Protein AF-A0A972MK89-F1 (afdb_monomer)

Foldseek 3Di:
DDDPVFFPDKDWDFDDPPDDAGKIWIWTAGPDPVDRTDIDDIDRDPVVRVVVVCVVVVVVVVPDD

pLDDT: mean 75.65, std 14.54, range [37.59, 91.06]

Sequence (65 aa):
YINLNNILAIELQEPTTDLYDEVYKWAFYTISPHNNVFYSQVFNSREEAIAWFEEVLGEYVGKKV

Radius of gyration: 13.13 Å; Cα contacts (8 Å, |Δi|>4): 80; chains: 1; bounding box: 25×34×28 Å

Secondary structure (DSSP, 8-state):
---GGGEEEEEEEPPPS-SS---BEEEEEE--TT-SEEE---BSSHHHHHHHHHHHHHHHHH---

Nearest PDB structures (foldseek):
  4dx9-assembly7_M  TM=5.535E-01  e=6.457E-01  Homo sapiens
  4dx9-assembly17_g  TM=5.821E-01  e=7.739E-01  Homo sapiens
  8kei-assembly1_D  TM=6.113E-01  e=1.696E+00  Homo sapiens
  8tnt-assembly1_B  TM=3.910E-01  e=3.985E-01  human gammaherpesvirus 4
  3phf-assembly1_B  TM=3.503E-01  e=5.073E-01  human gammaherpesvirus 4

Structure (mmCIF, N/CA/C/O backbone):
data_AF-A0A972MK89-F1
#
_entry.id   AF-A0A972MK89-F1
#
loop_
_atom_site.group_PDB
_atom_site.id
_atom_site.type_symbol
_atom_site.label_atom_id
_atom_site.label_alt_id
_atom_site.label_comp_id
_atom_site.label_asym_id
_atom_site.label_entity_id
_atom_site.label_seq_id
_atom_site.pdbx_PDB_ins_code
_atom_site.Cartn_x
_atom_site.Cartn_y
_atom_site.Cartn_z
_atom_site.occupancy
_atom_site.B_iso_or_equiv
_atom_site.auth_seq_id
_atom_site.auth_comp_id
_atom_site.auth_asym_id
_atom_site.auth_atom_id
_atom_site.pdbx_PDB_model_num
ATOM 1 N N . TYR A 1 1 ? -12.929 4.655 -1.815 1.00 52.38 1 TYR A N 1
ATOM 2 C CA . TYR A 1 1 ? -12.717 5.445 -0.587 1.00 52.38 1 TYR A CA 1
ATOM 3 C C . TYR A 1 1 ? -12.096 4.553 0.468 1.00 52.38 1 TYR A C 1
ATOM 5 O O . TYR A 1 1 ? -12.686 3.530 0.791 1.00 52.38 1 TYR A O 1
ATOM 13 N N . ILE A 1 2 ? -10.905 4.905 0.953 1.00 58.69 2 ILE A N 1
ATOM 14 C CA . ILE A 1 2 ? -10.213 4.192 2.031 1.00 58.69 2 ILE A CA 1
ATOM 15 C C . ILE A 1 2 ? -10.529 4.927 3.341 1.00 58.69 2 ILE A C 1
ATOM 17 O O . ILE A 1 2 ? -10.253 6.117 3.455 1.00 58.69 2 ILE A O 1
ATOM 21 N N . ASN A 1 3 ? -11.134 4.246 4.317 1.00 67.31 3 ASN A N 1
ATOM 22 C CA . ASN A 1 3 ? -11.337 4.816 5.650 1.00 67.31 3 ASN A CA 1
ATOM 23 C C . ASN A 1 3 ? -10.084 4.565 6.503 1.00 67.31 3 ASN A C 1
ATOM 25 O O . ASN A 1 3 ? -9.901 3.462 7.017 1.00 67.31 3 ASN A O 1
ATOM 29 N N . LEU A 1 4 ? -9.240 5.591 6.646 1.00 68.62 4 LEU A N 1
ATOM 30 C CA . LEU A 1 4 ? -7.967 5.518 7.375 1.00 68.62 4 LEU A CA 1
ATOM 31 C C . LEU A 1 4 ? -8.1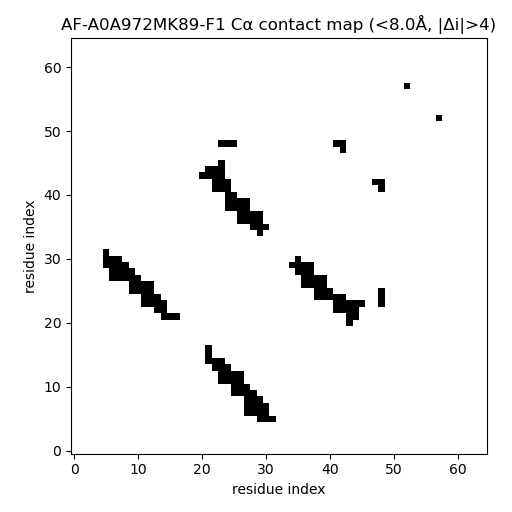30 5.149 8.858 1.00 68.62 4 LEU A C 1
ATOM 33 O O . LEU A 1 4 ? -7.254 4.491 9.405 1.00 68.62 4 LEU A O 1
ATOM 37 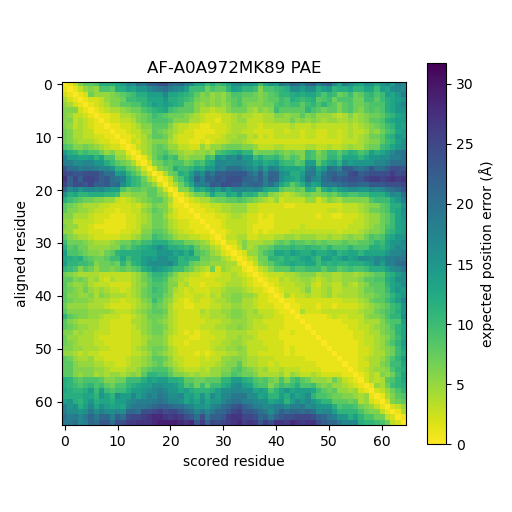N N . ASN A 1 5 ? -9.263 5.476 9.491 1.00 70.75 5 ASN A N 1
ATOM 38 C CA . ASN A 1 5 ? -9.513 5.133 10.900 1.00 70.75 5 ASN A CA 1
ATOM 39 C C . ASN A 1 5 ? -9.619 3.621 11.144 1.00 70.75 5 ASN A C 1
ATOM 41 O O . ASN A 1 5 ? -9.508 3.169 12.279 1.00 70.75 5 ASN A O 1
ATOM 45 N N . ASN A 1 6 ? -9.850 2.847 10.083 1.00 73.94 6 ASN A N 1
ATOM 46 C CA . ASN A 1 6 ? -9.969 1.397 10.154 1.00 73.94 6 ASN A CA 1
ATOM 47 C C . ASN A 1 6 ? -8.707 0.681 9.660 1.00 73.94 6 ASN A C 1
ATOM 49 O O . ASN A 1 6 ? -8.705 -0.550 9.626 1.00 73.94 6 ASN A O 1
ATOM 53 N N . ILE A 1 7 ? -7.665 1.419 9.261 1.00 81.44 7 ILE A N 1
ATOM 54 C CA . ILE A 1 7 ? -6.395 0.844 8.817 1.00 81.44 7 ILE A CA 1
ATOM 55 C C . ILE A 1 7 ? -5.492 0.605 10.022 1.00 81.44 7 ILE A C 1
ATOM 57 O O . ILE A 1 7 ? -5.211 1.509 10.801 1.00 81.44 7 ILE A O 1
ATOM 61 N N . LEU A 1 8 ? -5.018 -0.631 10.142 1.00 85.25 8 LEU A N 1
ATOM 62 C CA . LEU A 1 8 ? -4.057 -1.063 11.152 1.00 85.25 8 LEU A CA 1
ATOM 63 C C . LEU A 1 8 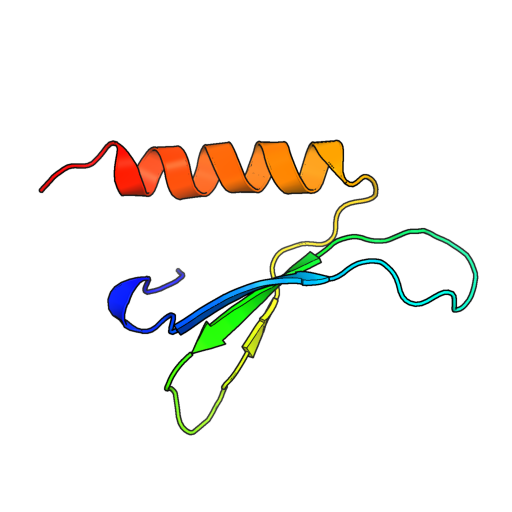? -2.616 -0.933 10.670 1.00 85.25 8 LEU A C 1
ATOM 65 O O . LEU A 1 8 ? -1.732 -0.571 11.440 1.00 85.25 8 LEU A O 1
ATOM 69 N N . ALA A 1 9 ? -2.383 -1.288 9.410 1.00 85.62 9 ALA A N 1
ATOM 70 C CA . ALA A 1 9 ? -1.059 -1.325 8.819 1.00 85.62 9 ALA A CA 1
ATOM 71 C C . ALA A 1 9 ? -1.147 -1.087 7.315 1.00 85.62 9 ALA A C 1
ATOM 73 O O . ALA A 1 9 ? -2.160 -1.385 6.676 1.00 85.62 9 ALA A O 1
ATOM 74 N N . ILE A 1 10 ? -0.062 -0.559 6.765 1.00 88.00 10 ILE A N 1
ATOM 75 C CA . ILE A 1 10 ? 0.113 -0.351 5.336 1.00 88.00 10 ILE A CA 1
ATOM 76 C C . ILE A 1 10 ? 1.474 -0.925 4.962 1.00 88.00 10 ILE A C 1
ATOM 78 O O . ILE A 1 10 ? 2.463 -0.649 5.638 1.00 88.00 10 ILE A O 1
ATOM 82 N N . GLU A 1 11 ? 1.521 -1.718 3.901 1.00 90.75 11 GLU A N 1
ATOM 83 C CA . GLU A 1 11 ? 2.733 -2.383 3.432 1.00 90.75 11 GLU A CA 1
ATOM 84 C C . GLU A 1 11 ? 2.833 -2.256 1.914 1.00 90.75 11 GLU A C 1
ATOM 86 O O . GLU A 1 11 ? 1.847 -2.471 1.207 1.00 90.75 11 GLU A O 1
ATOM 91 N N . LEU A 1 12 ? 4.017 -1.920 1.403 1.00 90.06 12 LEU A N 1
ATOM 92 C CA . LEU A 1 12 ? 4.302 -2.055 -0.019 1.00 90.06 12 LEU A CA 1
ATOM 93 C C . LEU A 1 12 ? 4.640 -3.519 -0.276 1.00 90.06 12 LEU A C 1
ATOM 95 O O . LEU A 1 12 ? 5.683 -3.991 0.171 1.00 90.06 12 LEU A O 1
ATOM 99 N N . GLN A 1 13 ? 3.769 -4.231 -0.984 1.00 87.00 13 GLN A N 1
ATOM 100 C CA . GLN A 1 13 ? 4.099 -5.573 -1.431 1.00 87.00 13 GLN A CA 1
ATOM 101 C C . GLN A 1 13 ? 5.175 -5.478 -2.504 1.00 87.00 13 GLN A C 1
ATOM 103 O O . GLN A 1 13 ? 4.948 -4.931 -3.587 1.00 87.00 13 GLN A O 1
ATOM 108 N N . GLU A 1 14 ? 6.351 -5.994 -2.163 1.00 70.00 14 GLU A N 1
ATOM 109 C CA . GLU A 1 14 ? 7.417 -6.226 -3.122 1.00 70.00 14 GLU A CA 1
ATOM 110 C C . GLU A 1 14 ? 7.008 -7.397 -4.032 1.00 70.00 14 GLU A C 1
ATOM 112 O O . GLU A 1 14 ? 6.363 -8.344 -3.565 1.00 70.00 14 GLU A O 1
ATOM 117 N N . PRO A 1 15 ? 7.313 -7.325 -5.337 1.00 67.06 15 PRO A N 1
ATOM 118 C CA . PRO A 1 15 ? 6.888 -8.337 -6.289 1.00 67.06 15 PRO A CA 1
ATOM 119 C C . PRO A 1 15 ? 7.418 -9.708 -5.869 1.00 67.06 15 PRO A C 1
ATOM 121 O O . PRO A 1 15 ? 8.621 -9.912 -5.706 1.00 67.06 15 PRO A O 1
ATOM 124 N N . THR A 1 16 ? 6.516 -10.677 -5.719 1.00 60.47 16 THR A N 1
ATOM 125 C CA . THR A 1 16 ? 6.911 -12.084 -5.668 1.00 60.47 16 THR A CA 1
ATOM 126 C C . THR A 1 16 ? 7.431 -12.474 -7.043 1.00 60.47 16 THR A C 1
ATOM 128 O O . THR A 1 16 ? 6.770 -12.219 -8.047 1.00 60.47 16 THR A O 1
ATOM 131 N N . THR A 1 17 ? 8.616 -13.075 -7.067 1.00 55.28 17 THR A N 1
ATOM 132 C CA . THR A 1 17 ? 9.454 -13.428 -8.224 1.00 55.28 17 THR A CA 1
ATOM 133 C C . THR A 1 17 ? 8.868 -14.514 -9.136 1.00 55.28 17 THR A C 1
ATOM 135 O O . THR A 1 17 ? 9.585 -15.388 -9.611 1.00 55.28 17 THR A O 1
ATOM 138 N N . ASP A 1 18 ? 7.575 -14.448 -9.440 1.00 51.31 18 ASP A N 1
ATOM 139 C CA . ASP A 1 18 ? 6.932 -15.309 -10.424 1.00 51.31 18 ASP A CA 1
ATOM 140 C C . ASP A 1 18 ? 6.642 -14.508 -11.694 1.00 51.31 18 ASP A C 1
ATOM 142 O O . ASP A 1 18 ? 5.569 -13.952 -11.895 1.00 51.31 18 ASP A O 1
ATOM 146 N N . LEU A 1 19 ? 7.662 -14.502 -12.555 1.00 56.97 19 LEU A N 1
ATOM 147 C CA . LEU A 1 19 ? 7.554 -14.464 -14.013 1.00 56.97 19 LEU A CA 1
ATOM 148 C C . LEU A 1 19 ? 6.759 -13.285 -14.616 1.00 56.97 19 LEU A C 1
ATOM 150 O O . LEU A 1 19 ? 5.552 -13.347 -14.821 1.00 56.97 19 LEU A O 1
ATOM 154 N N . TYR A 1 20 ? 7.548 -12.306 -15.065 1.00 59.09 20 TYR A N 1
ATOM 155 C CA . TYR A 1 20 ? 7.370 -11.420 -16.226 1.00 59.09 20 TYR A CA 1
ATOM 156 C C . TYR A 1 20 ? 7.174 -9.922 -16.030 1.00 59.09 20 TYR A C 1
ATOM 158 O O . TYR A 1 20 ? 7.546 -9.232 -16.964 1.00 59.09 20 TYR A O 1
ATOM 166 N N . ASP A 1 21 ? 6.787 -9.395 -14.870 1.00 65.38 21 ASP A N 1
ATOM 167 C CA . ASP A 1 21 ? 6.882 -7.949 -14.602 1.00 65.38 21 ASP A CA 1
ATOM 168 C C . ASP A 1 21 ? 6.924 -7.696 -13.085 1.00 65.38 21 ASP A C 1
ATOM 170 O O . ASP A 1 21 ? 6.088 -8.208 -12.336 1.00 65.38 21 ASP A O 1
ATOM 174 N N . GLU A 1 22 ? 7.910 -6.926 -12.614 1.00 72.44 22 GLU A N 1
ATOM 175 C CA . GLU A 1 22 ? 7.991 -6.484 -11.217 1.00 72.44 22 GLU A CA 1
ATOM 176 C C . GLU A 1 22 ? 6.862 -5.489 -10.938 1.00 72.44 22 GLU A C 1
ATOM 178 O O . GLU A 1 22 ? 6.947 -4.305 -11.262 1.00 72.44 22 GLU A O 1
ATOM 183 N N . VAL A 1 23 ? 5.772 -5.985 -10.356 1.00 83.31 23 VAL A N 1
ATOM 184 C CA . VAL A 1 23 ? 4.608 -5.168 -10.022 1.00 83.31 23 VAL A CA 1
ATOM 185 C C . VAL A 1 23 ? 4.539 -4.853 -8.534 1.00 83.31 23 VAL A C 1
ATOM 187 O O . VAL A 1 23 ? 4.597 -5.738 -7.682 1.00 83.31 23 VAL A O 1
ATOM 190 N N . TYR A 1 24 ? 4.336 -3.580 -8.223 1.00 87.12 24 TYR A N 1
ATOM 191 C CA . TYR A 1 24 ? 4.245 -3.063 -6.863 1.00 87.12 24 TYR A CA 1
ATOM 192 C C . TYR A 1 24 ? 2.796 -2.715 -6.531 1.00 87.12 24 TYR A C 1
ATOM 194 O O . TYR A 1 24 ? 2.059 -2.198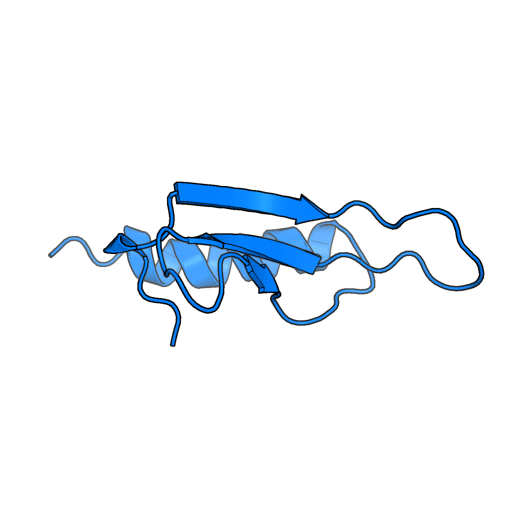 -7.376 1.00 87.12 24 TYR A O 1
ATOM 202 N N . LYS A 1 25 ? 2.362 -3.006 -5.300 1.00 88.25 25 LYS A N 1
ATOM 203 C CA . LYS A 1 25 ? 1.016 -2.674 -4.797 1.00 88.25 25 LYS A CA 1
ATOM 204 C C . LYS A 1 25 ? 1.077 -2.362 -3.310 1.00 88.25 25 LYS A C 1
ATOM 206 O O . LYS A 1 25 ? 1.774 -3.042 -2.566 1.00 88.25 25 LYS A O 1
ATOM 211 N N . TRP A 1 26 ? 0.289 -1.402 -2.853 1.00 89.50 26 TRP A N 1
ATOM 212 C CA . TRP A 1 26 ? 0.092 -1.150 -1.430 1.00 89.50 26 TRP A CA 1
ATOM 213 C C . TRP A 1 26 ? -1.023 -2.034 -0.882 1.00 89.50 26 TRP A C 1
ATOM 215 O O . TRP A 1 26 ? -2.138 -2.025 -1.405 1.00 89.50 26 TRP A O 1
ATOM 225 N N . ALA A 1 27 ? -0.730 -2.777 0.179 1.00 89.00 27 ALA A N 1
ATOM 226 C CA . ALA A 1 27 ? -1.701 -3.502 0.981 1.00 89.00 27 ALA A CA 1
ATOM 227 C C . ALA A 1 27 ? -2.101 -2.655 2.195 1.00 89.00 27 ALA A C 1
ATOM 229 O O . ALA A 1 27 ? -1.252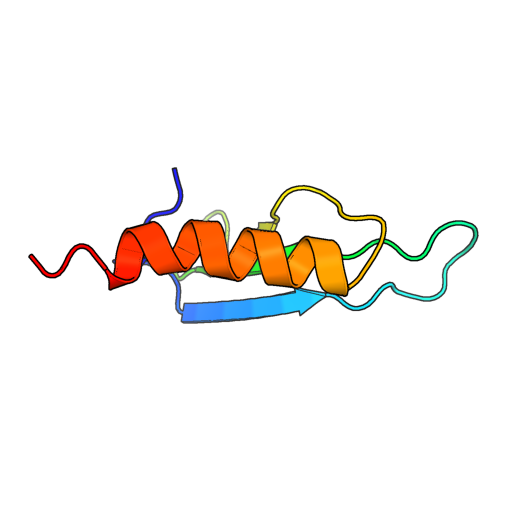 -2.213 2.967 1.00 89.00 27 ALA A 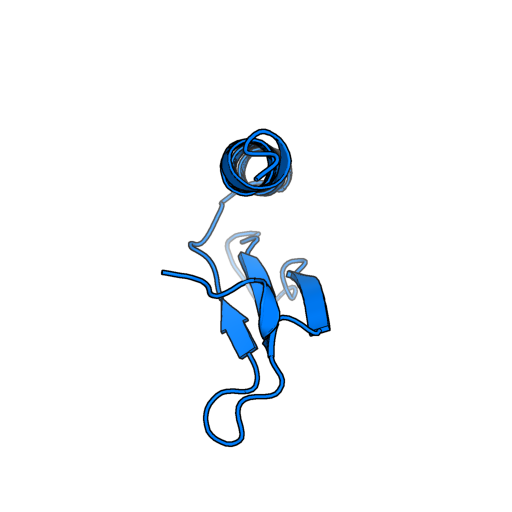O 1
ATOM 230 N N . PHE A 1 28 ? -3.402 -2.445 2.373 1.00 88.12 28 PHE A N 1
ATOM 231 C CA . PHE A 1 28 ? -4.001 -1.737 3.498 1.00 88.12 28 PHE A CA 1
ATOM 232 C C . PHE A 1 28 ? -4.735 -2.748 4.371 1.00 88.12 28 PHE A C 1
ATOM 234 O O . PHE A 1 28 ? -5.813 -3.230 4.011 1.00 88.12 28 PHE A O 1
ATOM 241 N N . TYR A 1 29 ? -4.148 -3.068 5.516 1.00 87.88 29 TYR A N 1
ATOM 242 C CA . TYR A 1 29 ? -4.707 -4.018 6.465 1.00 87.88 29 TYR A CA 1
ATOM 243 C C . TYR A 1 29 ? -5.734 -3.326 7.355 1.00 87.88 29 TYR A C 1
ATOM 245 O O . TYR A 1 29 ? -5.455 -2.263 7.909 1.00 87.88 29 TYR A O 1
ATOM 253 N N . THR A 1 30 ? -6.914 -3.919 7.519 1.00 85.56 30 THR A N 1
ATOM 254 C CA . THR A 1 30 ? -8.015 -3.335 8.295 1.00 85.56 30 THR A CA 1
ATOM 255 C C . THR A 1 30 ? -8.570 -4.292 9.337 1.00 85.56 30 THR A C 1
ATOM 257 O O . THR A 1 30 ? -8.427 -5.507 9.226 1.00 85.56 30 THR A O 1
ATOM 260 N N . ILE A 1 31 ? -9.261 -3.734 10.332 1.00 79.50 31 ILE A N 1
ATOM 261 C CA . ILE A 1 31 ? -10.012 -4.489 11.353 1.00 79.50 31 ILE A CA 1
ATOM 262 C C . ILE A 1 31 ? -11.334 -5.091 10.839 1.00 79.50 31 ILE A C 1
ATOM 264 O O . ILE A 1 31 ? -12.100 -5.643 11.627 1.00 79.50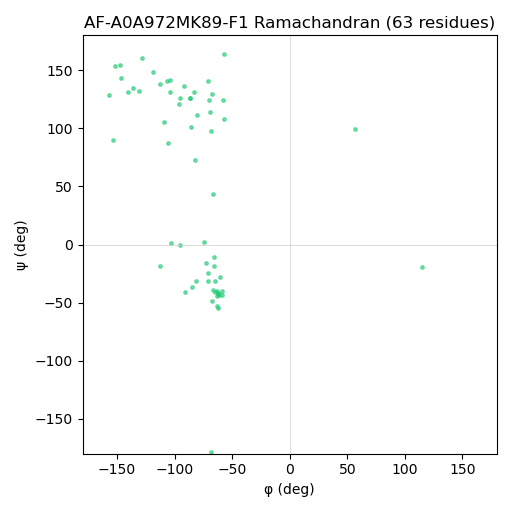 31 ILE A O 1
ATOM 268 N N . SER A 1 32 ? -11.666 -4.930 9.554 1.00 77.56 32 SER A N 1
ATOM 269 C CA . SER A 1 32 ? -12.973 -5.328 9.026 1.00 77.56 32 SER A CA 1
ATOM 270 C C . SER A 1 32 ? -13.121 -6.852 8.994 1.00 77.56 32 SER A C 1
ATOM 272 O O . SER A 1 32 ? -12.357 -7.490 8.284 1.00 77.56 32 SER A O 1
ATOM 274 N N . PRO A 1 33 ? -14.154 -7.449 9.619 1.00 71.94 33 PRO A N 1
ATOM 275 C CA . PRO A 1 33 ? -14.313 -8.907 9.711 1.00 71.94 33 PRO A CA 1
ATOM 276 C C . PRO A 1 33 ? -14.548 -9.611 8.363 1.00 71.94 33 PRO A C 1
ATOM 278 O O . PRO A 1 33 ? -14.534 -10.838 8.299 1.00 71.94 33 PRO A O 1
ATOM 281 N N . HIS A 1 34 ? -14.797 -8.851 7.293 1.00 68.69 34 HIS A N 1
ATOM 282 C CA . HIS A 1 34 ? -15.112 -9.379 5.964 1.00 68.69 34 HIS A CA 1
ATOM 283 C C . HIS A 1 34 ? -14.033 -9.103 4.915 1.00 68.69 34 HIS A C 1
ATOM 285 O O . HIS A 1 34 ? -14.032 -9.763 3.885 1.00 68.69 34 HIS A O 1
ATOM 291 N N . ASN A 1 35 ? -13.139 -8.137 5.149 1.00 66.50 35 ASN A N 1
ATOM 292 C CA . ASN A 1 35 ? -12.053 -7.802 4.229 1.00 66.50 35 ASN A CA 1
ATOM 293 C C . ASN A 1 35 ? -10.895 -7.194 5.015 1.00 66.50 35 ASN A C 1
ATOM 295 O O . ASN A 1 35 ? -10.806 -5.980 5.207 1.00 66.50 35 ASN A O 1
ATOM 299 N N . ASN A 1 36 ? -10.000 -8.069 5.461 1.00 81.31 36 ASN A N 1
ATOM 300 C CA . ASN A 1 36 ? -8.860 -7.682 6.282 1.00 81.31 36 ASN A CA 1
ATOM 301 C C . ASN A 1 36 ? -7.789 -6.940 5.474 1.00 81.31 36 ASN A C 1
ATOM 303 O O . ASN A 1 36 ? -6.924 -6.326 6.084 1.00 81.31 36 ASN A O 1
ATOM 307 N N . VAL A 1 37 ? -7.822 -6.995 4.136 1.00 83.88 37 VAL A N 1
ATOM 308 C CA . VAL A 1 37 ? -6.818 -6.372 3.262 1.00 83.88 37 VAL A CA 1
ATOM 309 C C . VAL A 1 37 ? -7.482 -5.747 2.040 1.00 83.88 37 VAL A C 1
ATOM 311 O O . VAL A 1 37 ? -8.271 -6.395 1.354 1.00 83.88 37 VAL A O 1
ATOM 314 N N . PHE A 1 38 ? -7.124 -4.501 1.747 1.00 84.75 38 PHE A N 1
ATOM 315 C CA . PHE A 1 38 ? -7.419 -3.834 0.481 1.00 84.75 38 PHE A CA 1
ATOM 316 C C . PHE A 1 38 ? -6.112 -3.594 -0.268 1.00 84.75 38 PHE A C 1
ATOM 318 O O . PHE A 1 38 ? -5.135 -3.177 0.342 1.00 84.75 38 PHE A O 1
ATOM 325 N N . TYR A 1 39 ? -6.094 -3.815 -1.579 1.00 84.69 39 TYR A N 1
ATOM 326 C CA . TYR A 1 39 ? -4.926 -3.527 -2.412 1.00 84.69 39 TYR A CA 1
ATOM 327 C C . TYR A 1 39 ? -5.143 -2.244 -3.218 1.00 84.69 39 TYR A C 1
ATOM 329 O O . TYR A 1 39 ? -6.254 -1.988 -3.691 1.00 84.69 39 TYR A O 1
ATOM 337 N N . SER A 1 40 ? -4.092 -1.439 -3.377 1.00 83.62 40 SER A N 1
ATOM 338 C CA . SER A 1 40 ? -4.085 -0.304 -4.304 1.00 83.62 40 SER A CA 1
ATOM 339 C C . SER A 1 40 ? -4.117 -0.759 -5.764 1.00 83.62 40 SER A C 1
ATOM 341 O O . SER A 1 40 ? -4.099 -1.950 -6.086 1.00 83.62 40 SER A O 1
ATOM 343 N N . GLN A 1 41 ? -4.074 0.225 -6.662 1.00 84.38 41 GLN A N 1
ATOM 344 C CA . GLN A 1 41 ? -3.672 -0.001 -8.044 1.00 84.38 41 GLN A CA 1
ATOM 345 C C . GLN A 1 41 ? -2.268 -0.620 -8.140 1.00 84.38 41 GLN A C 1
ATOM 347 O O . GLN A 1 41 ? -1.498 -0.618 -7.175 1.00 84.38 41 GLN A O 1
ATOM 352 N N . VAL A 1 42 ? -1.976 -1.158 -9.320 1.00 87.81 42 VAL A N 1
ATOM 353 C CA . VAL A 1 42 ? -0.705 -1.798 -9.654 1.00 87.81 42 VAL A CA 1
ATOM 354 C C . VAL A 1 42 ? 0.242 -0.771 -10.251 1.00 87.81 42 VAL A C 1
ATOM 356 O O . VAL A 1 42 ? -0.178 0.022 -11.090 1.00 87.81 42 VAL A O 1
ATOM 359 N N . PHE A 1 43 ? 1.498 -0.811 -9.829 1.00 88.25 43 PHE A N 1
ATOM 360 C CA . PHE A 1 43 ? 2.567 0.041 -10.337 1.00 88.25 43 PHE A CA 1
ATOM 361 C C . PHE A 1 43 ? 3.660 -0.818 -10.959 1.00 88.25 43 PHE A C 1
ATOM 363 O O . PHE A 1 43 ? 3.909 -1.927 -10.488 1.00 88.25 43 PHE A O 1
ATOM 370 N N . ASN A 1 44 ? 4.327 -0.286 -11.980 1.00 87.31 44 ASN A N 1
ATOM 371 C CA . ASN A 1 44 ? 5.416 -0.982 -12.673 1.00 87.31 44 ASN A CA 1
ATOM 372 C C . ASN A 1 44 ? 6.796 -0.594 -12.118 1.00 87.31 44 ASN A C 1
ATOM 374 O O . ASN A 1 44 ? 7.819 -1.067 -12.600 1.00 87.31 44 ASN A O 1
ATOM 378 N N . SER A 1 45 ? 6.833 0.302 -11.128 1.00 87.75 45 SER A N 1
ATOM 379 C CA . SER A 1 45 ? 8.047 0.682 -10.412 1.00 87.75 45 SER A CA 1
ATOM 380 C C . SER A 1 45 ? 7.743 1.022 -8.955 1.00 87.75 45 SER A C 1
ATOM 382 O O . SER A 1 45 ? 6.631 1.435 -8.599 1.00 87.75 45 SER A O 1
ATOM 384 N N . ARG A 1 46 ? 8.759 0.863 -8.104 1.00 87.88 46 ARG A N 1
ATOM 385 C CA . ARG A 1 46 ? 8.701 1.232 -6.688 1.00 87.88 46 ARG A CA 1
ATOM 386 C C . ARG A 1 46 ? 8.502 2.737 -6.526 1.00 87.88 46 ARG A C 1
ATOM 388 O O . ARG A 1 46 ? 7.741 3.164 -5.663 1.00 87.88 46 ARG A O 1
ATOM 395 N N . GLU A 1 47 ? 9.170 3.530 -7.355 1.00 90.75 47 GLU A N 1
ATOM 396 C CA . GLU A 1 47 ? 9.134 4.990 -7.329 1.00 90.75 47 GLU A CA 1
ATOM 397 C C . GLU A 1 47 ? 7.728 5.520 -7.626 1.00 90.75 47 GLU A C 1
ATOM 399 O O . GLU A 1 47 ? 7.240 6.378 -6.893 1.00 90.75 47 GLU A O 1
ATOM 404 N N . GLU A 1 48 ? 7.039 4.972 -8.635 1.00 90.56 48 GLU A N 1
ATOM 405 C CA . GLU A 1 48 ? 5.644 5.328 -8.933 1.00 90.56 48 GLU A CA 1
ATOM 406 C C . GLU A 1 48 ? 4.704 4.968 -7.778 1.00 90.56 48 GLU A C 1
ATOM 408 O O . GLU A 1 48 ? 3.831 5.761 -7.417 1.00 90.56 48 GLU A O 1
ATOM 413 N N . ALA A 1 49 ? 4.896 3.792 -7.171 1.00 89.12 49 ALA A N 1
ATOM 414 C CA . ALA A 1 49 ? 4.098 3.366 -6.029 1.00 89.12 49 ALA A CA 1
ATOM 415 C C . ALA A 1 49 ? 4.280 4.309 -4.829 1.00 89.12 49 ALA A C 1
ATOM 417 O O . ALA A 1 49 ? 3.297 4.654 -4.169 1.00 89.12 49 ALA A O 1
ATOM 418 N N . ILE A 1 50 ? 5.516 4.733 -4.545 1.00 89.75 50 ILE A N 1
ATOM 419 C CA . ILE A 1 50 ? 5.827 5.668 -3.456 1.00 89.75 50 ILE A CA 1
ATOM 420 C C . ILE A 1 50 ? 5.257 7.056 -3.754 1.00 89.75 50 ILE A C 1
ATOM 422 O O . ILE A 1 50 ? 4.566 7.604 -2.902 1.00 89.75 50 ILE A O 1
ATOM 426 N N . ALA A 1 51 ? 5.477 7.597 -4.955 1.00 91.06 51 ALA A N 1
ATOM 427 C CA . ALA A 1 51 ? 4.986 8.924 -5.329 1.00 91.06 51 ALA A CA 1
ATOM 428 C C . ALA A 1 51 ? 3.456 9.017 -5.221 1.00 91.06 51 ALA A C 1
ATOM 430 O O . ALA A 1 51 ? 2.927 9.963 -4.641 1.00 91.06 51 ALA A O 1
ATOM 431 N N . TRP A 1 52 ? 2.743 7.990 -5.698 1.00 89.44 52 TRP A N 1
ATOM 432 C CA . TRP A 1 52 ? 1.293 7.902 -5.530 1.00 89.44 52 TRP A CA 1
ATOM 433 C C . TRP A 1 52 ? 0.889 7.854 -4.056 1.00 89.44 52 TRP A C 1
ATOM 435 O O . TRP A 1 52 ? -0.066 8.509 -3.646 1.00 89.44 52 TRP A O 1
ATOM 445 N N . PHE A 1 53 ? 1.603 7.076 -3.242 1.00 86.88 53 PHE A N 1
ATOM 446 C CA . PHE A 1 53 ? 1.293 6.953 -1.822 1.00 86.88 53 PHE A CA 1
ATOM 447 C C . PHE A 1 53 ? 1.488 8.269 -1.070 1.00 86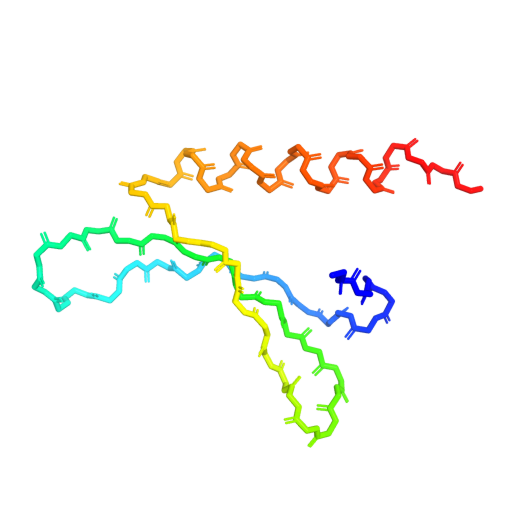.88 53 PHE A C 1
ATOM 449 O O . PHE A 1 53 ? 0.650 8.624 -0.241 1.00 86.88 53 PHE A O 1
ATOM 456 N N . GLU A 1 54 ? 2.554 9.005 -1.383 1.00 85.88 54 GLU A N 1
ATOM 457 C CA . GLU A 1 54 ? 2.834 10.330 -0.830 1.00 85.88 54 GLU A CA 1
ATOM 458 C C . GLU A 1 54 ? 1.812 11.376 -1.276 1.00 85.88 54 GLU A C 1
ATOM 460 O O . GLU A 1 54 ? 1.405 12.192 -0.457 1.00 85.88 54 GLU A O 1
ATOM 465 N N . GLU A 1 55 ? 1.354 11.343 -2.528 1.00 85.38 55 GLU A N 1
ATOM 466 C CA . GLU A 1 55 ? 0.278 12.216 -3.009 1.00 85.38 55 GLU A CA 1
ATOM 467 C C . GLU A 1 55 ? -1.026 11.918 -2.263 1.00 85.38 55 GLU A C 1
ATOM 469 O O . GLU A 1 55 ? -1.611 12.797 -1.631 1.00 85.38 55 GLU A O 1
ATOM 474 N N . VAL A 1 56 ? -1.431 10.647 -2.246 1.00 79.75 56 VAL A N 1
ATOM 475 C CA . VAL A 1 56 ? -2.680 10.210 -1.624 1.00 79.75 56 VAL A CA 1
ATOM 476 C C . VAL A 1 56 ? -2.664 10.502 -0.128 1.00 79.75 56 VAL A C 1
ATOM 478 O O . VAL A 1 56 ? -3.555 11.192 0.356 1.00 79.75 56 VAL A O 1
ATOM 481 N N . LEU A 1 57 ? -1.665 10.038 0.631 1.00 70.81 57 LEU A N 1
ATOM 482 C CA . LEU A 1 57 ? -1.592 10.334 2.065 1.00 70.81 57 LEU A CA 1
ATOM 483 C C . LEU A 1 57 ? -1.250 11.791 2.362 1.00 70.81 57 LEU A C 1
ATOM 485 O O . LEU A 1 57 ? -1.726 12.305 3.370 1.00 70.81 57 LEU A O 1
ATOM 489 N N . GLY A 1 58 ? -0.470 12.469 1.525 1.00 65.12 58 GLY A N 1
ATOM 490 C CA . GLY A 1 58 ? -0.170 13.893 1.669 1.00 65.12 58 GLY A CA 1
ATOM 491 C C . GLY A 1 58 ? -1.440 14.741 1.650 1.00 65.12 58 GLY A C 1
ATOM 492 O O . GLY A 1 58 ? -1.602 15.628 2.492 1.00 65.12 58 GLY A O 1
ATOM 493 N N . GLU A 1 59 ? -2.399 14.403 0.787 1.00 61.34 59 GLU A N 1
ATOM 494 C CA . GLU A 1 59 ? -3.728 15.019 0.778 1.00 61.34 59 GLU A CA 1
ATOM 495 C C . GLU A 1 59 ? -4.546 14.730 2.053 1.00 61.34 59 GLU A C 1
ATOM 497 O O . GLU A 1 59 ? -5.325 15.583 2.493 1.00 61.34 59 GLU A O 1
ATOM 502 N N . TYR A 1 60 ? -4.360 13.564 2.686 1.00 57.47 60 TYR A N 1
ATOM 503 C CA . TYR A 1 60 ? -5.069 13.189 3.920 1.00 57.47 60 TYR A CA 1
ATOM 504 C C . TYR A 1 60 ? -4.411 13.722 5.202 1.00 57.47 60 TYR A C 1
ATOM 506 O O . TYR A 1 60 ? -5.123 14.108 6.126 1.00 57.47 60 TYR A O 1
ATOM 514 N N . VAL A 1 61 ? -3.079 13.778 5.275 1.00 51.00 61 VAL A N 1
ATOM 515 C CA . VAL A 1 61 ? -2.318 14.274 6.439 1.00 51.00 61 VAL A CA 1
ATOM 516 C C . VAL A 1 61 ? -2.241 15.807 6.432 1.00 51.00 61 VAL A C 1
ATOM 518 O O . VAL A 1 61 ? -2.239 16.433 7.493 1.00 51.00 61 VAL A O 1
ATOM 521 N N . GLY A 1 62 ? -2.235 16.433 5.247 1.00 47.81 62 GLY A N 1
ATOM 522 C CA . GLY A 1 62 ? -2.256 17.890 5.081 1.00 47.81 62 GLY A CA 1
ATOM 523 C C . GLY A 1 62 ? -3.597 18.539 5.442 1.00 47.81 62 GLY A C 1
ATOM 524 O O . GLY A 1 62 ? -3.630 19.700 5.852 1.00 47.81 62 GLY A O 1
ATOM 525 N N . LYS A 1 63 ? -4.704 17.788 5.382 1.00 44.50 63 LYS A N 1
ATOM 526 C CA . LYS A 1 63 ? -5.986 18.188 5.976 1.00 44.50 63 LYS A CA 1
ATOM 527 C C . LYS A 1 63 ? -5.994 17.855 7.468 1.00 44.50 63 LYS A C 1
ATOM 529 O O . LYS A 1 63 ? -6.690 16.948 7.914 1.00 44.50 63 LYS A O 1
ATOM 534 N N . LYS A 1 64 ? -5.238 18.627 8.254 1.00 37.59 64 LYS A N 1
ATOM 535 C CA . LYS A 1 64 ? -5.541 18.773 9.683 1.00 37.59 64 LYS A CA 1
ATOM 536 C C . LYS A 1 64 ? -6.976 19.295 9.805 1.00 37.59 64 LYS A C 1
ATOM 538 O O . LYS A 1 64 ? -7.241 20.438 9.437 1.00 37.59 64 LYS A O 1
ATOM 543 N N . VAL A 1 65 ? -7.876 18.423 10.254 1.00 40.41 65 VAL A N 1
ATOM 544 C CA . VAL A 1 65 ? -9.156 18.800 10.870 1.00 40.41 65 VAL A CA 1
ATOM 545 C C . VAL A 1 65 ? -8.865 19.558 12.160 1.00 40.41 65 VAL A C 1
ATOM 547 O O . VAL A 1 65 ? -7.905 19.153 12.860 1.00 40.41 65 VAL A O 1
#

Mean predicted aligned error: 7.88 Å

Solvent-accessible surface area (backbone atoms only — not comparable to full-atom values): 4000 Å² total; per-residue (Å²): 138,83,65,68,92,47,49,78,47,74,44,75,44,72,53,75,92,73,84,89,75,65,44,26,35,42,39,40,29,32,80,45,96,86,54,46,62,46,72,55,71,80,24,80,37,69,66,59,46,48,53,51,48,50,53,58,47,45,62,5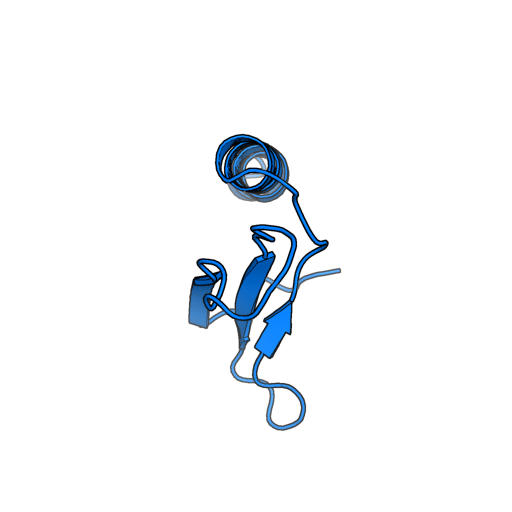7,65,69,54,72,124